Protein AF-A0A2S2BX66-F1 (afdb_monomer)

Structure (mmCIF, N/CA/C/O backbone):
data_AF-A0A2S2BX66-F1
#
_entry.id   AF-A0A2S2BX66-F1
#
loop_
_atom_site.group_PDB
_atom_site.id
_atom_site.type_symbol
_atom_site.label_atom_id
_atom_site.label_alt_id
_atom_site.label_comp_id
_atom_site.label_asym_id
_atom_site.label_entity_id
_atom_site.label_seq_id
_atom_site.pdbx_PDB_ins_code
_atom_site.Cartn_x
_atom_site.Cartn_y
_atom_site.Cartn_z
_atom_site.occupancy
_atom_site.B_iso_or_equiv
_atom_site.auth_seq_id
_atom_site.auth_comp_id
_atom_site.auth_asym_id
_atom_site.auth_atom_id
_atom_site.pdbx_PDB_model_num
ATOM 1 N N . MET A 1 1 ? 18.251 -23.882 40.615 1.00 44.09 1 MET A N 1
ATOM 2 C CA . MET A 1 1 ? 16.976 -23.604 39.938 1.00 44.09 1 MET A CA 1
ATOM 3 C C . MET A 1 1 ? 17.245 -22.453 39.001 1.00 44.09 1 MET A C 1
ATOM 5 O O . MET A 1 1 ? 17.761 -21.443 39.462 1.00 44.09 1 MET A O 1
ATOM 9 N N . ASP A 1 2 ? 16.990 -22.722 37.725 1.00 49.34 2 ASP A N 1
ATOM 10 C CA . ASP A 1 2 ? 16.828 -21.788 36.609 1.00 49.34 2 ASP A CA 1
ATOM 11 C C . ASP A 1 2 ? 18.028 -20.934 36.198 1.00 49.34 2 ASP A C 1
ATOM 13 O O . ASP A 1 2 ? 18.082 -19.717 36.342 1.00 49.34 2 ASP A O 1
ATOM 17 N N . ASP A 1 3 ? 18.961 -21.662 35.595 1.00 50.00 3 ASP A N 1
ATOM 18 C CA . ASP A 1 3 ? 19.889 -21.221 34.563 1.00 50.00 3 ASP A CA 1
ATOM 19 C C . ASP A 1 3 ? 19.178 -21.405 33.202 1.00 50.00 3 ASP A C 1
ATOM 21 O O . ASP A 1 3 ? 19.267 -22.475 32.610 1.00 50.00 3 ASP A O 1
ATOM 25 N N . LEU A 1 4 ? 18.357 -20.431 32.783 1.00 52.25 4 LEU A N 1
ATOM 26 C CA . LEU A 1 4 ? 17.715 -20.360 31.452 1.00 52.25 4 LEU A CA 1
ATOM 27 C C . LEU A 1 4 ? 17.441 -18.894 31.054 1.00 52.25 4 LEU A C 1
ATOM 29 O O . LEU A 1 4 ? 16.331 -18.509 30.692 1.00 52.25 4 LEU A O 1
ATOM 33 N N . LEU A 1 5 ? 18.470 -18.047 31.111 1.00 53.50 5 LEU A N 1
ATOM 34 C CA . LEU A 1 5 ? 18.541 -16.862 30.249 1.00 53.50 5 LEU A CA 1
ATOM 35 C C . LEU A 1 5 ? 19.358 -17.251 29.015 1.00 53.50 5 LEU A C 1
ATOM 37 O O . LEU A 1 5 ? 20.470 -16.773 28.801 1.00 53.50 5 LEU A O 1
ATOM 41 N N . GLU A 1 6 ? 18.811 -18.187 28.234 1.00 52.22 6 GLU A N 1
ATOM 42 C CA . GLU A 1 6 ? 19.311 -18.483 26.898 1.00 52.22 6 GLU A CA 1
ATOM 43 C C . GLU A 1 6 ? 19.235 -17.202 26.075 1.00 52.22 6 GLU A C 1
ATOM 45 O O . GLU A 1 6 ? 18.169 -16.641 25.816 1.00 52.22 6 GLU A O 1
ATOM 50 N N . SER A 1 7 ? 20.423 -16.733 25.715 1.00 48.41 7 SER A N 1
ATOM 51 C CA . SER A 1 7 ? 20.674 -15.648 24.794 1.00 48.41 7 SER A CA 1
ATOM 52 C C . SER A 1 7 ? 19.774 -15.782 23.571 1.00 48.41 7 SER A C 1
ATOM 54 O O . SER A 1 7 ? 20.002 -16.630 22.703 1.00 48.41 7 SER A O 1
ATOM 56 N N . VAL A 1 8 ? 18.779 -14.907 23.468 1.00 44.38 8 VAL A N 1
ATOM 57 C CA . VAL A 1 8 ? 18.173 -14.588 22.181 1.00 44.38 8 VAL A CA 1
ATOM 58 C C . VAL A 1 8 ? 19.289 -13.916 21.395 1.00 44.38 8 VAL A C 1
ATOM 60 O O . VAL A 1 8 ? 19.591 -12.745 21.600 1.00 44.38 8 VAL A O 1
ATOM 63 N N . SER A 1 9 ? 20.007 -14.693 20.583 1.00 45.56 9 SER A N 1
ATOM 64 C CA . SER A 1 9 ? 21.000 -14.145 19.674 1.00 45.56 9 SER A CA 1
ATOM 65 C C . SER A 1 9 ? 20.255 -13.191 18.750 1.00 45.56 9 SER A C 1
ATOM 67 O O . SER A 1 9 ? 19.514 -13.628 17.863 1.00 45.56 9 SER A O 1
ATOM 69 N N . GLU A 1 10 ? 20.418 -11.897 19.004 1.00 48.06 10 GLU A N 1
ATOM 70 C CA . GLU A 1 10 ? 20.034 -10.797 18.136 1.00 48.06 10 GLU A CA 1
ATOM 71 C C . GLU A 1 10 ? 20.781 -10.990 16.815 1.00 48.06 10 GLU A C 1
ATOM 73 O O . GLU A 1 10 ? 21.872 -10.478 16.580 1.00 48.06 10 GLU A O 1
ATOM 78 N N . SER A 1 11 ? 20.221 -11.829 15.945 1.00 50.41 11 SER A N 1
ATOM 79 C CA . SER A 1 11 ? 20.561 -11.826 14.535 1.00 50.41 11 SER A CA 1
ATOM 80 C C . SER A 1 11 ? 20.098 -10.469 14.042 1.00 50.41 11 SER A C 1
ATOM 82 O O . SER A 1 11 ? 18.922 -10.279 13.729 1.00 50.41 11 SER A O 1
ATOM 84 N N . THR A 1 12 ? 21.007 -9.500 14.060 1.00 50.69 12 THR A N 1
ATOM 85 C CA . THR A 1 12 ? 20.784 -8.185 13.487 1.00 50.69 12 THR A CA 1
ATOM 86 C C . THR A 1 12 ? 20.638 -8.390 11.985 1.00 50.69 12 THR A C 1
ATOM 88 O O . THR A 1 12 ? 21.612 -8.423 11.233 1.00 50.69 12 THR A O 1
ATOM 91 N N . ARG A 1 13 ? 19.408 -8.680 11.552 1.00 56.38 13 ARG A N 1
ATOM 92 C CA . ARG A 1 13 ? 19.076 -8.925 10.154 1.00 56.38 13 ARG A CA 1
ATOM 93 C C . ARG A 1 13 ? 19.248 -7.608 9.421 1.00 56.38 13 ARG A C 1
ATOM 95 O O . ARG A 1 13 ? 18.379 -6.746 9.456 1.00 56.38 13 ARG A O 1
ATOM 102 N N . VAL A 1 14 ? 20.400 -7.464 8.784 1.00 58.91 14 VAL A N 1
ATOM 103 C CA . VAL A 1 14 ? 20.672 -6.379 7.852 1.00 58.91 14 VAL A CA 1
ATOM 104 C C . VAL A 1 14 ? 19.609 -6.428 6.756 1.00 58.91 14 VAL A C 1
ATOM 106 O O . VAL A 1 14 ? 19.425 -7.463 6.115 1.00 58.91 14 VAL A O 1
ATOM 109 N N . CYS A 1 15 ? 18.890 -5.324 6.560 1.00 52.72 15 CYS A N 1
ATOM 110 C CA . CYS A 1 15 ? 17.902 -5.211 5.497 1.00 52.72 15 CYS A CA 1
ATOM 111 C C . CYS A 1 15 ? 18.610 -5.394 4.139 1.00 52.72 15 CYS A C 1
ATOM 113 O O . CYS A 1 15 ? 19.519 -4.617 3.836 1.00 52.72 15 CYS A O 1
ATOM 115 N N . PRO A 1 16 ? 18.225 -6.379 3.307 1.00 57.09 16 PRO A N 1
ATOM 116 C CA . PRO A 1 16 ? 18.887 -6.631 2.025 1.00 57.09 16 PRO A CA 1
ATOM 117 C C . PRO A 1 16 ? 18.712 -5.474 1.029 1.00 57.09 16 PRO A C 1
ATOM 119 O O . PRO A 1 16 ? 19.490 -5.358 0.087 1.00 57.09 16 PRO A O 1
ATOM 122 N N . ASP A 1 17 ? 17.734 -4.595 1.266 1.00 56.19 17 ASP A N 1
ATOM 123 C CA . ASP A 1 17 ? 17.411 -3.478 0.379 1.00 56.19 17 ASP A CA 1
ATOM 124 C C . ASP A 1 17 ? 18.199 -2.198 0.696 1.00 56.19 17 ASP A C 1
ATOM 126 O O . ASP A 1 17 ? 18.424 -1.376 -0.193 1.00 56.19 17 ASP A O 1
ATOM 130 N N . CYS A 1 18 ? 18.613 -1.992 1.953 1.00 59.44 18 CYS A N 1
ATOM 131 C CA . CYS A 1 18 ? 19.305 -0.763 2.371 1.00 59.44 18 CYS A CA 1
ATOM 132 C C . CYS A 1 18 ? 20.576 -0.978 3.206 1.00 59.44 18 CYS A C 1
ATOM 134 O O . CYS A 1 18 ? 21.260 -0.007 3.530 1.00 59.44 18 CYS A O 1
ATOM 136 N N . GLY A 1 19 ? 20.917 -2.222 3.546 1.00 58.66 19 GLY A N 1
ATOM 137 C CA . GLY A 1 19 ? 22.148 -2.560 4.262 1.00 58.66 19 GLY A CA 1
ATOM 138 C C . GLY A 1 19 ? 22.180 -2.114 5.727 1.00 58.66 19 GLY A C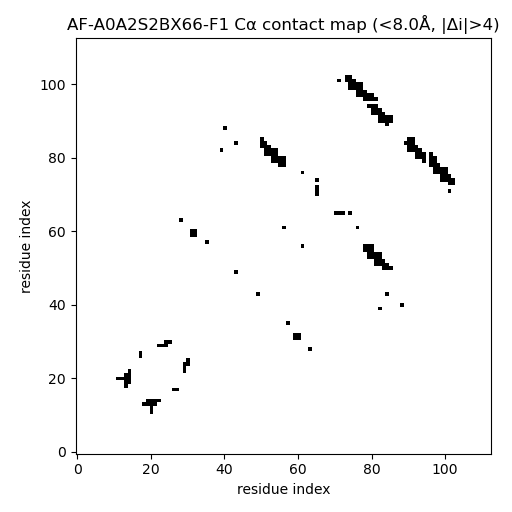 1
ATOM 139 O O . GLY A 1 19 ? 23.237 -2.183 6.349 1.00 58.66 19 GLY A O 1
ATOM 140 N N . GLN A 1 20 ? 21.055 -1.657 6.284 1.00 59.91 20 GLN A N 1
ATOM 141 C CA . GLN A 1 20 ? 20.967 -1.179 7.665 1.00 59.91 20 GLN A CA 1
ATOM 142 C C . GLN A 1 20 ? 20.391 -2.246 8.598 1.00 59.91 20 GLN A C 1
ATOM 144 O O . GLN A 1 20 ? 19.543 -3.049 8.208 1.00 59.91 20 GLN A O 1
ATOM 149 N N . THR A 1 21 ? 20.874 -2.242 9.837 1.00 52.09 21 THR A N 1
ATOM 150 C CA . THR A 1 21 ? 20.498 -3.157 10.926 1.00 52.09 21 THR A CA 1
ATOM 151 C C . THR A 1 21 ? 19.129 -2.857 11.531 1.00 52.09 21 THR A C 1
ATOM 153 O O . THR A 1 21 ? 18.495 -3.742 12.095 1.00 52.09 21 THR A O 1
ATOM 156 N N . GLU A 1 22 ? 18.658 -1.624 11.364 1.00 56.06 22 GLU A N 1
ATOM 157 C CA . GLU A 1 22 ? 17.316 -1.170 11.710 1.00 56.06 22 GLU A CA 1
ATOM 158 C C . GLU A 1 22 ? 16.738 -0.435 10.497 1.00 56.06 22 GLU A C 1
ATOM 160 O O . GLU A 1 22 ? 17.475 0.212 9.744 1.00 56.06 22 GLU A O 1
ATOM 165 N N . HIS A 1 23 ? 15.419 -0.513 10.287 1.00 53.22 23 HIS A N 1
ATOM 166 C CA . HIS A 1 23 ? 14.746 0.337 9.305 1.00 53.22 23 HIS A CA 1
ATOM 167 C C . HIS A 1 23 ? 14.786 1.778 9.820 1.00 53.22 23 HIS A C 1
ATOM 169 O O . HIS A 1 23 ? 13.820 2.256 10.409 1.00 53.22 23 HIS A O 1
ATOM 175 N N . ALA A 1 24 ? 15.912 2.462 9.606 1.00 54.31 24 ALA A N 1
ATOM 176 C CA . ALA A 1 24 ? 16.046 3.877 9.898 1.00 54.31 24 ALA A CA 1
ATOM 177 C C . ALA A 1 24 ? 14.868 4.632 9.269 1.00 54.31 24 ALA A C 1
ATOM 179 O O . ALA A 1 24 ? 14.387 4.268 8.191 1.00 54.31 24 ALA A O 1
ATOM 180 N N . ASP A 1 25 ? 14.425 5.714 9.904 1.00 58.00 25 ASP A N 1
ATOM 181 C CA . ASP A 1 25 ? 13.349 6.576 9.395 1.00 58.00 25 ASP A CA 1
ATOM 182 C C . ASP A 1 25 ? 13.604 7.100 7.970 1.00 58.00 25 ASP A C 1
ATOM 184 O O . ASP A 1 25 ? 12.684 7.544 7.286 1.00 58.00 25 ASP A O 1
ATOM 188 N N . THR A 1 26 ? 14.855 7.016 7.519 1.00 59.03 26 THR A N 1
ATOM 189 C CA . THR A 1 26 ? 15.356 7.381 6.195 1.00 59.03 26 THR A CA 1
ATOM 190 C C . THR A 1 26 ? 15.377 6.226 5.188 1.00 59.03 26 THR A C 1
ATOM 192 O O . THR A 1 26 ? 15.722 6.453 4.028 1.00 59.03 26 THR A O 1
ATOM 195 N N . CYS A 1 27 ? 15.020 4.998 5.583 1.00 63.97 27 CYS A N 1
ATOM 196 C CA . CYS A 1 27 ? 14.971 3.844 4.688 1.00 63.97 27 CYS A CA 1
ATOM 197 C C . CYS A 1 27 ? 14.030 4.157 3.513 1.00 63.97 27 CYS A C 1
ATOM 199 O O . CYS A 1 27 ? 12.865 4.482 3.757 1.00 63.97 27 CYS A O 1
ATOM 201 N N . PRO A 1 28 ? 14.481 4.040 2.248 1.00 63.31 28 PRO A N 1
ATOM 202 C CA . PRO A 1 28 ? 13.667 4.401 1.089 1.00 63.31 28 PRO A CA 1
ATOM 203 C C . PRO A 1 28 ? 12.310 3.694 1.058 1.00 63.31 28 PRO A C 1
ATOM 205 O O . PRO A 1 28 ? 11.319 4.300 0.663 1.00 63.31 28 PRO A O 1
ATOM 208 N N . ILE A 1 29 ? 12.248 2.448 1.541 1.00 65.69 29 ILE A N 1
ATOM 209 C CA . ILE A 1 29 ? 11.006 1.675 1.670 1.00 65.69 29 ILE A CA 1
ATOM 210 C C . ILE A 1 29 ? 10.092 2.298 2.733 1.00 65.69 29 ILE A C 1
ATOM 212 O O . ILE A 1 29 ? 8.927 2.582 2.464 1.00 65.69 29 ILE A O 1
ATOM 216 N N . THR A 1 30 ? 10.619 2.568 3.929 1.00 66.50 30 THR A N 1
ATOM 217 C CA . THR A 1 30 ? 9.860 3.188 5.025 1.00 66.50 30 THR A CA 1
ATOM 218 C C . THR A 1 30 ? 9.352 4.579 4.639 1.00 66.50 30 THR A C 1
ATOM 220 O O . THR A 1 30 ? 8.183 4.896 4.854 1.00 66.50 30 THR A O 1
ATOM 223 N N . VAL A 1 31 ? 10.201 5.402 4.020 1.00 68.69 31 VAL A N 1
ATOM 224 C CA . VAL A 1 31 ? 9.842 6.738 3.521 1.00 68.69 31 VAL A CA 1
ATOM 225 C C . VAL A 1 31 ? 8.778 6.643 2.430 1.00 68.69 31 VAL A C 1
ATOM 227 O O . VAL A 1 31 ? 7.828 7.430 2.419 1.00 68.69 31 VAL A O 1
ATOM 230 N N . ALA A 1 32 ? 8.901 5.666 1.528 1.00 68.00 32 ALA A N 1
ATOM 231 C CA . ALA A 1 32 ? 7.932 5.455 0.466 1.00 68.00 32 ALA A CA 1
ATOM 232 C C . ALA A 1 32 ? 6.542 5.108 1.018 1.00 68.00 32 ALA A C 1
ATOM 234 O O . ALA A 1 32 ? 5.558 5.687 0.559 1.00 68.00 32 ALA A O 1
ATOM 235 N N . LEU A 1 33 ? 6.478 4.241 2.034 1.00 76.00 33 LE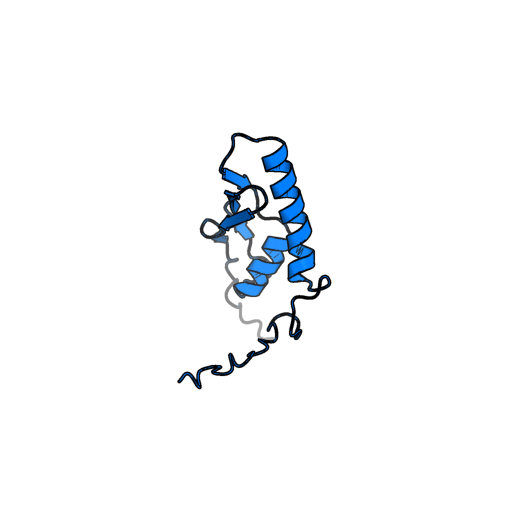U A N 1
ATOM 236 C CA . LEU A 1 33 ? 5.235 3.708 2.601 1.00 76.00 33 LEU A CA 1
ATOM 237 C C . LEU A 1 33 ? 4.601 4.578 3.700 1.00 76.00 33 LEU A C 1
ATOM 239 O O . LEU A 1 33 ? 3.435 4.361 4.044 1.00 76.00 33 LEU A O 1
ATOM 243 N N . ARG A 1 34 ? 5.313 5.574 4.252 1.00 83.25 34 ARG A N 1
ATOM 244 C CA . ARG A 1 34 ? 4.727 6.526 5.220 1.00 83.25 34 ARG A CA 1
ATOM 245 C C . ARG A 1 34 ? 3.571 7.312 4.619 1.00 83.25 34 ARG A C 1
ATOM 247 O O . ARG A 1 34 ? 2.512 7.365 5.230 1.00 83.25 34 ARG A O 1
ATOM 254 N N . GLY A 1 35 ? 3.755 7.839 3.407 1.00 85.00 35 GLY A N 1
ATOM 255 C CA . GLY A 1 35 ? 2.716 8.612 2.721 1.00 85.00 35 GLY A CA 1
ATOM 256 C C . GLY A 1 35 ? 1.424 7.814 2.536 1.00 85.00 35 GLY A C 1
ATOM 257 O O . GLY A 1 35 ? 0.348 8.310 2.851 1.00 85.00 35 GLY A O 1
ATOM 258 N N . GLU A 1 36 ? 1.540 6.547 2.133 1.00 90.00 36 GLU A N 1
ATOM 259 C CA . GLU A 1 36 ? 0.377 5.663 1.992 1.00 90.00 36 GLU A CA 1
ATOM 260 C C . GLU A 1 36 ? -0.258 5.336 3.344 1.00 90.00 36 GLU A C 1
ATOM 262 O O . GLU A 1 36 ? -1.473 5.286 3.471 1.00 90.00 36 GLU A O 1
ATOM 267 N N . SER A 1 37 ? 0.548 5.169 4.393 1.00 90.00 37 SER A N 1
ATOM 268 C CA . SER A 1 37 ? 0.045 4.940 5.756 1.00 90.00 37 SER A CA 1
ATOM 269 C C . SER A 1 37 ? -0.732 6.127 6.307 1.00 90.00 37 SER A C 1
ATOM 271 O O . SER A 1 37 ? -1.768 5.931 6.943 1.00 90.00 37 SER A O 1
ATOM 273 N N . ASP A 1 38 ? -0.271 7.342 6.029 1.00 92.12 38 ASP A N 1
ATOM 274 C CA . ASP A 1 38 ? -0.967 8.563 6.414 1.00 92.12 38 ASP A CA 1
ATOM 275 C C . ASP A 1 38 ? -2.266 8.748 5.616 1.00 92.12 38 ASP A C 1
ATOM 277 O O . ASP A 1 38 ? -3.288 9.112 6.201 1.00 92.12 38 ASP A O 1
ATOM 281 N N . ALA A 1 39 ? -2.256 8.446 4.314 1.00 92.94 39 ALA A N 1
ATOM 282 C CA . ALA A 1 39 ? -3.450 8.486 3.470 1.00 92.94 39 ALA A CA 1
ATOM 283 C C . ALA A 1 39 ? -4.496 7.450 3.910 1.00 92.94 39 ALA A C 1
ATOM 285 O O . ALA A 1 39 ? -5.674 7.780 4.055 1.00 92.94 39 ALA A O 1
ATOM 286 N N . ASP A 1 40 ? -4.062 6.221 4.200 1.00 95.12 40 ASP A N 1
ATOM 287 C CA . ASP A 1 40 ? -4.942 5.162 4.687 1.00 95.12 40 ASP A CA 1
ATOM 288 C C . ASP A 1 40 ? -5.533 5.524 6.061 1.00 95.12 40 ASP A C 1
ATOM 290 O O . ASP A 1 40 ? -6.720 5.310 6.316 1.00 95.12 40 ASP A O 1
ATOM 294 N N . ARG A 1 41 ? -4.731 6.134 6.948 1.00 94.75 41 ARG A N 1
ATOM 295 C CA . ARG A 1 41 ? -5.220 6.668 8.227 1.00 94.75 41 ARG A CA 1
ATOM 296 C C . ARG A 1 41 ? -6.300 7.722 8.012 1.00 94.75 41 ARG A C 1
ATOM 298 O O . ARG A 1 41 ? -7.378 7.580 8.585 1.00 94.75 41 ARG A O 1
ATOM 305 N N . ALA A 1 42 ? -6.021 8.728 7.188 1.00 96.06 42 ALA A N 1
ATOM 306 C CA . ALA A 1 42 ? -6.956 9.814 6.916 1.00 96.06 42 ALA A CA 1
ATOM 307 C C . ALA A 1 42 ? -8.269 9.296 6.309 1.00 96.06 42 ALA A C 1
ATOM 309 O O . ALA A 1 42 ? -9.342 9.819 6.609 1.00 96.06 42 ALA A O 1
ATOM 310 N N . TRP A 1 43 ? -8.220 8.247 5.484 1.00 97.31 43 TRP A N 1
ATOM 311 C CA . TRP A 1 43 ? -9.430 7.637 4.943 1.00 97.31 43 TRP A CA 1
ATOM 312 C C . TRP A 1 43 ? -10.304 7.035 6.051 1.00 97.31 43 TRP A C 1
ATOM 314 O O . TRP A 1 43 ? -11.479 7.386 6.137 1.00 97.31 43 TRP A O 1
ATOM 324 N N . PHE A 1 44 ? -9.746 6.208 6.942 1.00 96.88 44 PHE A N 1
ATOM 325 C CA . PHE A 1 44 ? -10.511 5.601 8.044 1.00 96.88 44 PHE A CA 1
ATOM 326 C C . PHE A 1 44 ? -11.001 6.622 9.080 1.00 96.88 44 PHE A C 1
ATOM 328 O O . PHE A 1 44 ? -12.094 6.466 9.617 1.00 96.88 44 PHE A O 1
ATOM 335 N N . GLU A 1 45 ? -10.250 7.698 9.331 1.00 95.88 45 GLU A N 1
ATOM 336 C CA . GLU A 1 45 ? -10.704 8.805 10.191 1.00 95.88 45 GLU A CA 1
ATOM 337 C C . GLU A 1 45 ? -11.967 9.484 9.637 1.00 95.88 45 GLU A C 1
ATOM 339 O O . GLU A 1 45 ? -12.854 9.864 10.399 1.00 95.88 45 GLU A O 1
ATOM 344 N N . ASN A 1 46 ? -12.086 9.568 8.309 1.00 97.62 46 ASN A N 1
ATOM 345 C CA . ASN A 1 46 ? -13.276 10.088 7.632 1.00 97.62 46 ASN A CA 1
ATOM 346 C C . ASN A 1 46 ? -14.388 9.035 7.445 1.00 97.62 46 ASN A C 1
ATOM 348 O O . ASN A 1 46 ? -15.510 9.391 7.088 1.00 97.62 46 ASN A O 1
ATOM 352 N N . HIS A 1 47 ? -14.101 7.754 7.697 1.00 97.12 47 HIS A N 1
ATOM 353 C CA . HIS A 1 47 ? -15.030 6.631 7.536 1.00 97.12 47 HIS A CA 1
ATOM 354 C C . HIS A 1 47 ? -15.003 5.719 8.775 1.00 97.12 47 HIS A C 1
ATOM 356 O O . HIS A 1 47 ? -14.635 4.549 8.675 1.00 97.12 47 HIS A O 1
ATOM 362 N N . PRO A 1 48 ? -15.427 6.210 9.954 1.00 95.62 48 PRO A N 1
ATOM 363 C CA . PRO A 1 48 ? -15.208 5.524 11.233 1.00 95.62 48 PRO A CA 1
ATOM 364 C C . PRO A 1 48 ? -15.936 4.178 11.373 1.00 95.62 48 PRO A C 1
ATOM 366 O O . PRO A 1 48 ? -15.617 3.396 12.262 1.00 95.62 48 PRO A O 1
ATOM 369 N N . MET A 1 49 ? -16.926 3.913 10.517 1.00 96.62 49 MET A N 1
ATOM 370 C CA . MET A 1 49 ? -17.679 2.654 10.491 1.00 96.62 49 MET A CA 1
ATOM 371 C C . MET A 1 49 ? -17.127 1.640 9.482 1.00 96.62 49 MET A C 1
ATOM 373 O O . MET A 1 49 ? -17.599 0.506 9.444 1.00 96.62 49 MET A O 1
ATOM 377 N N . ALA A 1 50 ? -16.185 2.040 8.627 1.00 97.00 50 ALA A N 1
ATOM 378 C CA . ALA A 1 50 ? -15.613 1.153 7.630 1.00 97.00 50 ALA A CA 1
ATOM 379 C C . ALA A 1 50 ? -14.516 0.288 8.256 1.00 97.00 50 ALA A C 1
ATOM 381 O O . ALA A 1 50 ? -13.647 0.780 8.969 1.00 97.00 50 ALA A O 1
ATOM 382 N N . THR A 1 51 ? -14.533 -1.004 7.946 1.00 97.38 51 THR A N 1
ATOM 383 C CA . THR A 1 51 ? -13.491 -1.957 8.356 1.00 97.38 51 THR A CA 1
ATOM 384 C C . THR A 1 51 ? -12.497 -2.240 7.235 1.00 97.38 51 THR A C 1
ATOM 386 O O . THR A 1 51 ? -11.401 -2.737 7.480 1.00 97.38 51 THR A O 1
ATOM 389 N N . GLU A 1 52 ? -12.862 -1.913 5.998 1.00 98.12 52 GLU A N 1
ATOM 390 C CA . GLU A 1 52 ? -12.052 -2.155 4.814 1.00 98.12 52 GLU A CA 1
ATOM 391 C C . GLU A 1 52 ? -12.368 -1.170 3.688 1.00 98.12 52 GLU A C 1
ATOM 393 O O . GLU A 1 52 ? -13.461 -0.602 3.626 1.00 98.12 52 GLU A O 1
ATOM 398 N N . TYR A 1 53 ? -11.413 -0.999 2.775 1.00 98.00 53 TYR A N 1
ATOM 399 C CA . TYR A 1 53 ? -11.636 -0.373 1.475 1.00 98.00 53 TYR A CA 1
ATOM 400 C C . TYR A 1 53 ? -10.601 -0.839 0.447 1.00 98.00 53 TYR A C 1
ATOM 402 O O . TYR A 1 53 ? -9.625 -1.522 0.763 1.00 98.00 53 TYR A O 1
ATOM 410 N N . PHE A 1 54 ? -10.828 -0.451 -0.806 1.00 97.56 54 PHE A N 1
ATOM 411 C CA . PHE A 1 54 ? -9.949 -0.757 -1.926 1.00 97.56 54 PHE A CA 1
ATOM 412 C C . PHE A 1 54 ? -9.450 0.536 -2.556 1.00 97.56 54 PHE A C 1
ATOM 414 O O . PHE A 1 54 ? -10.253 1.425 -2.849 1.00 97.56 54 PHE A O 1
ATOM 421 N N . ARG A 1 55 ? -8.148 0.618 -2.828 1.00 96.06 55 ARG A N 1
ATOM 422 C CA . ARG A 1 55 ? -7.549 1.746 -3.552 1.00 96.06 55 ARG A CA 1
ATOM 423 C C . ARG A 1 55 ? -6.625 1.293 -4.666 1.00 96.06 55 ARG A C 1
ATOM 425 O O . ARG A 1 55 ? -6.221 0.134 -4.733 1.00 96.06 55 ARG A O 1
ATOM 432 N N . GLU A 1 56 ? -6.310 2.223 -5.553 1.00 94.94 56 GLU A N 1
ATOM 433 C CA . GLU A 1 56 ? -5.274 2.010 -6.553 1.00 94.94 56 GLU A CA 1
ATOM 434 C C . GLU A 1 56 ? -3.902 1.875 -5.885 1.00 94.94 56 GLU A C 1
ATOM 436 O O . GLU A 1 56 ? -3.671 2.346 -4.763 1.00 94.94 56 GLU A O 1
ATOM 441 N N . LEU A 1 57 ? -3.011 1.179 -6.585 1.00 93.12 57 LEU A N 1
ATOM 442 C CA . LEU A 1 57 ? -1.613 1.073 -6.210 1.00 93.12 57 LEU A CA 1
ATOM 443 C C . LEU A 1 57 ? -0.963 2.446 -6.380 1.00 93.12 57 LEU A C 1
ATOM 445 O O . LEU A 1 57 ? -1.131 3.081 -7.422 1.00 93.12 57 LEU A O 1
ATOM 449 N N . SER A 1 58 ? -0.228 2.919 -5.378 1.00 92.06 58 SER A N 1
ATOM 450 C CA . SER A 1 58 ? 0.485 4.183 -5.541 1.00 92.06 58 SER A CA 1
ATOM 451 C C . SER A 1 58 ? 1.718 4.000 -6.424 1.00 92.06 58 SER A C 1
ATOM 453 O O . SER A 1 58 ? 2.297 2.915 -6.480 1.00 92.06 58 SER A O 1
ATOM 455 N N . SER A 1 59 ? 2.196 5.066 -7.073 1.00 89.62 59 SER A N 1
ATOM 456 C CA . SER A 1 59 ? 3.401 4.988 -7.920 1.00 89.62 59 SER A CA 1
ATOM 457 C C . SER A 1 59 ? 4.640 4.502 -7.155 1.00 89.62 59 SER A C 1
ATOM 459 O O . SER A 1 59 ? 5.563 3.937 -7.740 1.00 89.62 59 SER A O 1
ATOM 461 N N . ARG A 1 60 ? 4.681 4.718 -5.833 1.00 87.69 60 ARG A N 1
ATOM 462 C CA . ARG A 1 60 ? 5.772 4.243 -4.973 1.00 87.69 60 ARG A CA 1
ATOM 463 C C . ARG A 1 60 ? 5.646 2.755 -4.676 1.00 87.69 60 ARG A C 1
ATOM 465 O O . ARG A 1 60 ? 6.645 2.043 -4.748 1.00 87.69 60 ARG A O 1
ATOM 472 N N . GLU A 1 61 ? 4.441 2.287 -4.365 1.00 90.12 61 GLU A N 1
ATOM 473 C CA . GLU A 1 61 ? 4.171 0.859 -4.177 1.00 90.12 61 GLU A CA 1
ATOM 474 C C . GLU A 1 61 ? 4.388 0.081 -5.478 1.00 90.12 61 GLU A C 1
ATOM 476 O O . GLU A 1 61 ? 4.989 -0.988 -5.446 1.00 90.12 61 GLU A O 1
ATOM 481 N N . GLU A 1 62 ? 3.995 0.643 -6.624 1.00 91.25 62 GLU A N 1
ATOM 482 C CA . GLU A 1 62 ? 4.294 0.091 -7.947 1.00 91.25 62 GLU A CA 1
ATOM 483 C C . GLU A 1 62 ? 5.799 -0.076 -8.150 1.00 91.25 62 GLU A C 1
ATOM 485 O O . GLU A 1 62 ? 6.259 -1.164 -8.494 1.00 91.25 62 GLU A O 1
ATOM 490 N N . TYR A 1 63 ? 6.579 0.981 -7.904 1.00 88.19 63 TYR A N 1
ATOM 491 C CA . TYR A 1 63 ? 8.032 0.923 -8.035 1.00 88.19 63 TYR A CA 1
ATOM 492 C C . TYR A 1 63 ? 8.645 -0.177 -7.154 1.00 88.19 63 TYR A C 1
ATOM 494 O O . TYR A 1 63 ? 9.502 -0.930 -7.622 1.00 88.19 63 TYR A O 1
ATOM 502 N N . LEU A 1 64 ? 8.200 -0.284 -5.898 1.00 87.06 64 LEU A N 1
ATOM 503 C CA . LEU A 1 64 ? 8.689 -1.287 -4.952 1.00 87.06 64 LEU A CA 1
ATOM 504 C C . LEU A 1 64 ? 8.298 -2.707 -5.363 1.00 87.06 64 LEU A C 1
ATOM 506 O O . LEU A 1 64 ? 9.164 -3.576 -5.409 1.00 87.06 64 LEU A O 1
ATOM 510 N N . LEU A 1 65 ? 7.029 -2.947 -5.701 1.00 88.94 65 LEU A N 1
ATOM 511 C CA . LEU A 1 65 ? 6.564 -4.267 -6.125 1.00 88.94 65 LEU A CA 1
ATOM 512 C C . LEU A 1 65 ? 7.237 -4.705 -7.426 1.00 88.94 65 LEU A C 1
ATOM 514 O O . LEU A 1 65 ? 7.640 -5.858 -7.532 1.00 88.94 65 LEU A O 1
ATOM 518 N N . ARG A 1 66 ? 7.441 -3.791 -8.383 1.00 90.44 66 ARG A N 1
ATOM 519 C CA . ARG A 1 66 ? 8.177 -4.085 -9.620 1.00 90.44 66 ARG A CA 1
ATOM 520 C C . ARG A 1 66 ? 9.607 -4.543 -9.332 1.00 90.44 66 ARG A C 1
ATOM 522 O O . ARG A 1 66 ? 10.062 -5.512 -9.927 1.00 90.44 66 ARG A O 1
ATOM 529 N N . ARG A 1 67 ? 10.304 -3.877 -8.402 1.00 88.31 67 ARG A N 1
ATOM 530 C CA . ARG A 1 67 ? 11.655 -4.270 -7.962 1.00 88.31 67 ARG A CA 1
ATOM 531 C C . ARG A 1 67 ? 11.659 -5.611 -7.230 1.00 88.31 67 ARG A C 1
ATOM 533 O O . ARG A 1 67 ? 12.521 -6.434 -7.505 1.00 88.31 67 ARG A O 1
ATOM 540 N N . LEU A 1 68 ? 10.707 -5.821 -6.323 1.00 86.25 68 LEU A N 1
ATOM 541 C CA . LEU A 1 68 ? 10.617 -7.030 -5.504 1.00 86.25 68 LEU A CA 1
ATOM 542 C C . LEU A 1 68 ? 10.300 -8.278 -6.338 1.00 86.25 68 LEU A C 1
ATOM 544 O O . LEU A 1 68 ? 10.777 -9.365 -6.027 1.00 86.25 68 LEU A O 1
ATOM 548 N N . LEU A 1 69 ? 9.489 -8.117 -7.383 1.00 89.31 69 LEU A N 1
ATOM 549 C CA . LEU A 1 69 ? 9.045 -9.196 -8.265 1.00 89.31 69 LEU A CA 1
ATOM 550 C C . LEU A 1 69 ? 9.930 -9.366 -9.514 1.00 89.31 69 LEU A C 1
ATOM 552 O O . LEU A 1 69 ? 9.578 -10.161 -10.380 1.00 89.31 69 LEU A O 1
ATOM 556 N N . ASP A 1 70 ? 11.038 -8.621 -9.617 1.00 90.62 70 ASP A N 1
ATOM 557 C CA . ASP A 1 70 ? 11.948 -8.598 -10.777 1.00 90.62 70 ASP A CA 1
ATOM 558 C C . ASP A 1 70 ? 11.219 -8.408 -12.123 1.00 90.62 70 ASP A C 1
ATOM 560 O O . ASP A 1 70 ? 11.442 -9.101 -13.116 1.00 90.62 70 ASP A O 1
ATOM 564 N N . LEU A 1 71 ? 10.273 -7.468 -12.138 1.00 90.62 71 LEU A N 1
ATOM 565 C CA . LEU A 1 71 ? 9.436 -7.186 -13.298 1.00 90.62 71 LEU A CA 1
ATOM 566 C C . LEU A 1 71 ? 10.074 -6.114 -14.200 1.00 90.62 71 LEU A C 1
ATOM 568 O O . LEU A 1 71 ? 10.716 -5.180 -13.702 1.00 90.62 71 LEU A O 1
ATOM 572 N N . PRO A 1 72 ? 9.870 -6.190 -15.529 1.00 91.94 72 PRO A N 1
ATOM 573 C CA . PRO A 1 72 ? 10.423 -5.215 -16.460 1.00 91.94 72 PRO A CA 1
ATOM 574 C C . PRO A 1 72 ? 9.819 -3.820 -16.241 1.00 91.94 72 PRO A C 1
ATOM 576 O O . PRO A 1 72 ? 8.712 -3.674 -15.723 1.00 91.94 72 PRO A O 1
ATOM 579 N N . ALA A 1 73 ? 10.559 -2.775 -16.627 1.00 88.56 73 ALA A N 1
ATOM 580 C CA . ALA A 1 73 ? 10.203 -1.376 -16.355 1.00 88.56 73 ALA A CA 1
ATOM 581 C C . ALA A 1 73 ? 8.839 -0.958 -16.934 1.00 88.56 73 ALA A C 1
ATOM 583 O O . ALA A 1 73 ? 8.170 -0.097 -16.368 1.00 88.56 73 ALA A O 1
ATOM 584 N N . ASP A 1 74 ? 8.441 -1.580 -18.037 1.00 90.62 74 ASP A N 1
ATOM 585 C CA . ASP A 1 74 ? 7.198 -1.382 -18.777 1.00 90.62 74 ASP A CA 1
ATOM 586 C C . ASP A 1 74 ? 6.092 -2.386 -18.403 1.00 90.62 74 ASP A C 1
ATOM 588 O O . ASP A 1 74 ? 5.032 -2.388 -19.029 1.00 90.62 74 ASP A O 1
ATOM 592 N N . ALA A 1 75 ? 6.292 -3.209 -17.365 1.00 92.94 75 ALA A N 1
ATOM 593 C CA . ALA A 1 75 ? 5.209 -3.990 -16.775 1.00 92.94 75 ALA A CA 1
ATOM 594 C C . ALA A 1 75 ? 4.131 -3.055 -16.212 1.00 92.94 75 ALA A C 1
ATOM 596 O O . ALA A 1 75 ? 4.426 -2.149 -15.428 1.00 92.94 75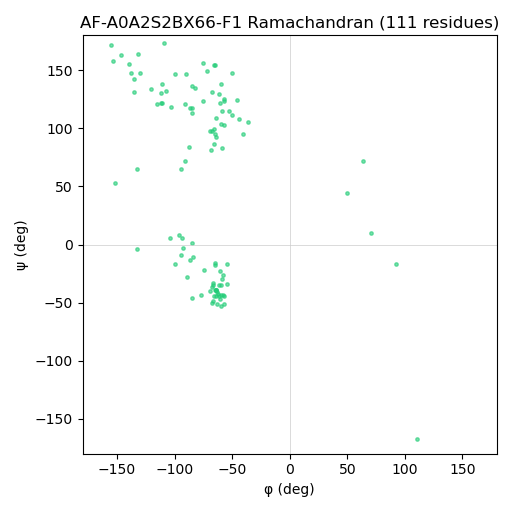 ALA A O 1
ATOM 597 N N . VAL A 1 76 ? 2.875 -3.305 -16.583 1.00 93.38 76 VAL A N 1
ATOM 598 C CA . VAL A 1 76 ? 1.736 -2.481 -16.159 1.00 93.38 76 VAL A CA 1
ATOM 599 C C . VAL A 1 76 ? 0.972 -3.207 -15.050 1.00 93.38 76 VAL A C 1
ATOM 601 O O . VAL A 1 76 ? 0.456 -4.303 -15.307 1.00 93.38 76 VAL A O 1
ATOM 604 N N . PRO A 1 77 ? 0.874 -2.640 -13.833 1.00 95.19 77 PRO A N 1
ATOM 605 C CA . PRO A 1 77 ? 0.094 -3.246 -12.764 1.00 95.19 77 PRO A CA 1
ATOM 606 C C . PRO A 1 77 ? -1.406 -3.124 -13.055 1.00 95.19 77 PRO A C 1
ATOM 608 O O . PRO A 1 77 ? -1.877 -2.148 -13.638 1.00 95.19 77 PRO A O 1
ATOM 611 N N . HIS A 1 78 ? -2.184 -4.093 -12.589 1.00 94.50 78 HIS A N 1
ATOM 612 C CA . HIS A 1 78 ? -3.639 -4.008 -12.557 1.00 94.50 78 HIS A CA 1
ATOM 613 C C . HIS A 1 78 ? -4.183 -4.607 -11.259 1.00 94.50 78 HIS A C 1
ATOM 615 O O . HIS A 1 78 ? -3.559 -5.472 -10.650 1.00 94.50 78 HIS A O 1
ATOM 621 N N . GLY A 1 79 ? -5.376 -4.177 -10.849 1.00 94.81 79 GLY A N 1
ATOM 622 C CA . GLY A 1 79 ? -5.990 -4.586 -9.585 1.00 94.81 79 GLY A CA 1
ATOM 623 C C . GLY A 1 79 ? -6.038 -3.446 -8.573 1.00 94.81 79 GLY A C 1
ATOM 624 O O . GLY A 1 79 ? -5.863 -2.279 -8.924 1.00 94.81 79 GLY A O 1
ATOM 625 N N . ARG A 1 80 ? -6.341 -3.779 -7.317 1.00 96.31 80 ARG A N 1
ATOM 626 C CA . ARG A 1 80 ? -6.454 -2.812 -6.219 1.00 96.31 80 ARG A CA 1
ATOM 627 C C . ARG A 1 80 ? -5.804 -3.350 -4.956 1.00 96.31 80 ARG A C 1
ATOM 629 O O . ARG A 1 80 ? -5.844 -4.552 -4.705 1.00 96.31 80 ARG A O 1
ATOM 636 N N . VAL A 1 81 ? -5.248 -2.442 -4.163 1.00 96.44 81 VAL A N 1
ATOM 637 C CA . VAL A 1 81 ? -4.783 -2.722 -2.805 1.00 96.44 81 VAL A CA 1
ATOM 638 C C . VAL A 1 81 ? -6.012 -2.815 -1.913 1.00 96.44 81 VAL A C 1
ATOM 640 O O . VAL A 1 81 ? -6.808 -1.874 -1.858 1.00 96.44 81 VAL A O 1
ATOM 643 N N . HIS A 1 82 ? -6.175 -3.944 -1.23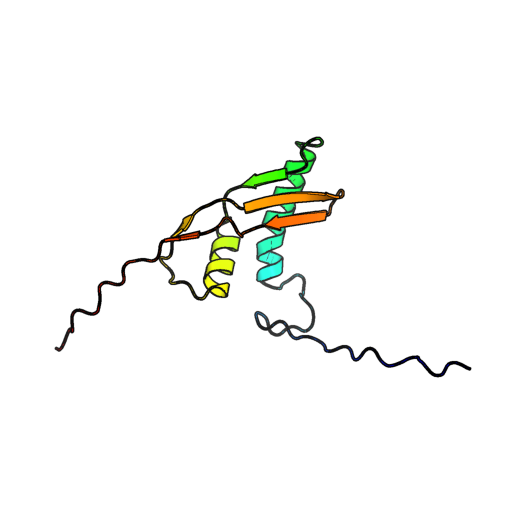0 1.00 97.75 82 HIS A N 1
ATOM 644 C CA . HIS A 1 82 ? -7.200 -4.113 -0.203 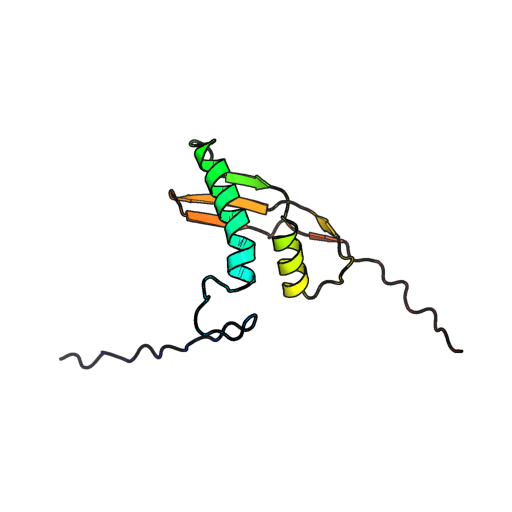1.00 97.75 82 HIS A CA 1
ATOM 645 C C . HIS A 1 82 ? -6.605 -3.711 1.140 1.00 97.75 82 HIS A C 1
ATOM 647 O O . HIS A 1 82 ? -5.588 -4.255 1.566 1.00 97.75 82 HIS A O 1
ATOM 653 N N . VAL A 1 83 ? -7.209 -2.721 1.787 1.00 97.56 83 VAL A N 1
ATOM 654 C CA . VAL A 1 83 ? -6.754 -2.213 3.079 1.00 97.56 83 VAL A CA 1
ATOM 655 C C . VAL A 1 83 ? -7.794 -2.579 4.123 1.00 97.56 83 VAL A C 1
ATOM 657 O O . VAL A 1 83 ? -8.951 -2.184 4.007 1.00 97.56 83 VAL A O 1
ATOM 660 N N . THR A 1 84 ? -7.379 -3.321 5.146 1.00 98.06 84 THR A N 1
ATOM 661 C CA . THR A 1 84 ? -8.233 -3.715 6.274 1.00 98.06 84 THR A CA 1
ATOM 662 C C . THR A 1 84 ? -7.758 -3.018 7.544 1.00 98.06 84 THR A C 1
ATOM 664 O O . THR A 1 84 ? -6.570 -3.067 7.876 1.00 98.06 84 THR A O 1
ATOM 667 N N . GLN A 1 85 ? -8.676 -2.385 8.271 1.00 96.69 85 GLN A N 1
ATOM 668 C CA . GLN A 1 85 ? -8.418 -1.892 9.618 1.00 96.69 85 GLN A CA 1
ATOM 669 C C . GLN A 1 85 ? -8.639 -3.029 10.613 1.00 96.69 85 GLN A C 1
ATOM 671 O O . GLN A 1 85 ? -9.758 -3.503 10.788 1.00 96.69 85 GLN A O 1
ATOM 676 N N . ILE A 1 86 ? -7.557 -3.461 11.259 1.00 96.12 86 ILE A N 1
ATOM 677 C CA . ILE A 1 86 ? -7.608 -4.520 12.273 1.00 96.12 86 ILE A CA 1
ATOM 678 C C . ILE A 1 86 ? -7.976 -3.908 13.623 1.00 96.12 86 ILE A C 1
ATOM 680 O O . ILE A 1 86 ? -8.867 -4.396 14.308 1.00 96.12 86 ILE A O 1
ATOM 684 N N . GLU A 1 87 ? -7.328 -2.790 13.962 1.00 92.56 87 GLU A N 1
ATOM 685 C CA . GLU A 1 87 ? -7.566 -2.001 15.173 1.00 92.56 87 GLU A CA 1
ATOM 686 C C . GLU A 1 87 ? -7.329 -0.506 14.878 1.00 92.56 87 GLU A C 1
ATOM 688 O O . GLU A 1 87 ? -6.705 -0.159 13.868 1.00 92.56 87 GLU A O 1
ATOM 693 N N . PRO A 1 88 ? -7.799 0.431 15.720 1.00 88.38 88 PRO A N 1
ATOM 694 C CA . PRO A 1 88 ? -7.441 1.844 15.601 1.00 88.38 88 PRO A CA 1
ATOM 695 C C . PRO A 1 88 ? -5.922 2.053 15.547 1.00 88.38 88 PRO A C 1
ATOM 697 O O . PRO A 1 88 ? -5.203 1.775 16.498 1.00 88.38 88 PRO A O 1
ATOM 700 N N . GLY A 1 89 ? -5.430 2.547 14.408 1.00 86.19 89 GLY A N 1
ATOM 701 C CA . GLY A 1 89 ? -3.998 2.763 14.175 1.00 86.19 89 GLY A CA 1
ATOM 702 C C . GLY A 1 89 ? -3.266 1.591 13.510 1.00 86.19 89 GLY A C 1
ATOM 703 O O . GLY A 1 89 ? -2.217 1.829 12.915 1.00 86.19 89 GLY A O 1
ATOM 704 N N . LEU A 1 90 ? -3.837 0.381 13.506 1.00 89.69 90 LEU A N 1
ATOM 705 C CA . LEU A 1 90 ? -3.248 -0.813 12.896 1.00 89.69 90 LEU A CA 1
ATOM 706 C C . LEU A 1 90 ? -4.028 -1.251 11.653 1.00 89.69 90 LEU A C 1
ATOM 708 O O . LEU A 1 90 ? -5.225 -1.543 11.699 1.00 89.69 90 LEU A O 1
ATOM 712 N N . ARG A 1 91 ? -3.325 -1.316 10.522 1.00 93.56 91 ARG A N 1
ATOM 713 C CA . ARG A 1 91 ? -3.908 -1.606 9.208 1.00 93.56 91 ARG A CA 1
ATOM 714 C C . ARG A 1 91 ? -3.047 -2.620 8.475 1.00 93.56 91 ARG A C 1
ATOM 716 O O . ARG A 1 91 ? -1.821 -2.561 8.554 1.00 93.56 91 ARG A O 1
ATOM 723 N N . ILE A 1 92 ? -3.695 -3.520 7.748 1.00 94.06 92 ILE A N 1
ATOM 724 C CA . ILE A 1 92 ? -3.039 -4.484 6.866 1.00 94.06 92 ILE A CA 1
ATOM 725 C C . ILE A 1 92 ? -3.361 -4.106 5.428 1.00 94.06 92 ILE A C 1
ATOM 727 O O . ILE A 1 92 ? -4.496 -3.748 5.111 1.00 94.06 92 ILE A O 1
ATOM 731 N N . ARG A 1 93 ? -2.348 -4.195 4.567 1.00 94.81 93 ARG A N 1
ATOM 732 C CA . ARG A 1 93 ? -2.492 -4.076 3.119 1.00 94.81 93 ARG A CA 1
ATOM 733 C C . ARG A 1 93 ? -2.305 -5.44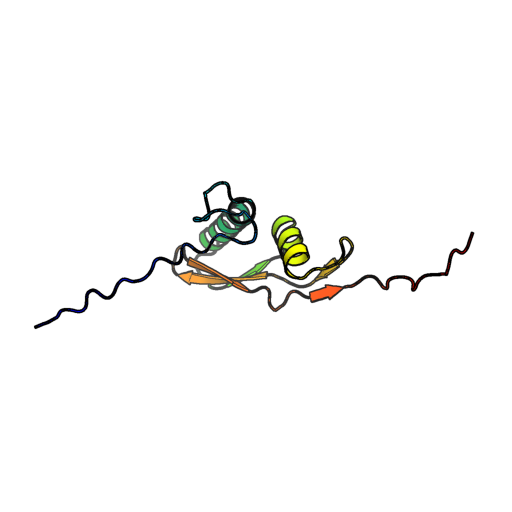3 2.500 1.00 94.81 93 ARG A C 1
ATOM 735 O O . ARG A 1 93 ? -1.341 -6.139 2.814 1.00 94.81 93 ARG A O 1
ATOM 742 N N . ASP A 1 94 ? -3.221 -5.799 1.621 1.00 94.00 94 ASP A N 1
ATOM 743 C CA . ASP A 1 94 ? -3.155 -7.007 0.825 1.00 94.00 94 ASP A CA 1
ATOM 744 C C . ASP A 1 94 ? -3.016 -6.641 -0.656 1.00 94.00 94 ASP A C 1
ATOM 746 O O . ASP A 1 94 ? -3.855 -5.947 -1.238 1.00 94.00 94 ASP A O 1
ATOM 750 N N . TRP A 1 95 ? -1.925 -7.120 -1.254 1.00 92.94 95 TRP A N 1
ATOM 751 C CA . TRP A 1 95 ? -1.588 -6.930 -2.663 1.00 92.94 95 TRP A CA 1
ATOM 752 C C . TRP A 1 95 ? -1.843 -8.185 -3.507 1.00 92.94 95 TRP A C 1
ATOM 754 O O . TRP A 1 95 ? -1.518 -8.189 -4.689 1.00 92.94 95 TRP A O 1
ATOM 764 N N . ARG A 1 96 ? -2.429 -9.259 -2.953 1.00 88.62 96 ARG A N 1
ATOM 765 C CA . ARG A 1 96 ? -2.671 -10.522 -3.686 1.00 88.62 96 ARG A CA 1
ATOM 766 C C . ARG A 1 96 ? -3.577 -10.362 -4.907 1.00 88.62 96 ARG A C 1
ATOM 768 O O . ARG A 1 96 ? -3.521 -11.183 -5.814 1.00 88.62 96 ARG A O 1
ATOM 775 N N . ALA A 1 97 ? -4.403 -9.319 -4.935 1.00 89.25 97 ALA A N 1
ATOM 776 C CA . ALA A 1 97 ? -5.251 -8.986 -6.076 1.00 89.25 97 ALA A CA 1
ATOM 777 C C . ALA A 1 97 ? -4.532 -8.150 -7.158 1.00 89.25 97 ALA A C 1
ATOM 779 O O . ALA A 1 97 ? -5.165 -7.773 -8.146 1.00 89.25 97 ALA A O 1
ATOM 780 N N . ILE A 1 98 ? -3.242 -7.835 -6.977 1.00 93.81 98 ILE A N 1
ATOM 781 C CA . ILE A 1 98 ? -2.428 -7.117 -7.959 1.00 93.81 98 ILE A CA 1
ATOM 782 C C . ILE A 1 98 ? -1.815 -8.117 -8.940 1.00 93.81 98 ILE A C 1
ATOM 784 O O . ILE A 1 98 ? -1.020 -8.976 -8.561 1.00 93.81 98 ILE A O 1
ATOM 788 N N . GLY A 1 99 ? -2.182 -7.980 -10.210 1.00 93.25 99 GLY A N 1
ATOM 789 C CA . GLY A 1 99 ? -1.555 -8.676 -11.329 1.00 93.25 99 GLY A CA 1
ATOM 790 C C . GLY A 1 99 ? -0.745 -7.721 -12.201 1.00 93.25 99 GLY A C 1
ATOM 791 O O . GLY A 1 99 ? -0.771 -6.504 -12.005 1.00 93.25 99 GLY A O 1
ATOM 792 N N . TRP A 1 100 ? -0.023 -8.281 -13.170 1.00 94.88 100 TRP A N 1
ATOM 793 C CA . TRP A 1 100 ? 0.856 -7.526 -14.060 1.00 94.88 100 TRP A CA 1
ATOM 794 C C . TRP A 1 100 ? 0.675 -7.975 -15.502 1.00 94.88 100 TRP A C 1
ATOM 796 O O . TRP A 1 100 ? 0.744 -9.166 -15.807 1.00 94.88 100 TRP A O 1
ATOM 806 N N . TYR A 1 101 ? 0.504 -7.008 -16.397 1.00 93.44 101 TYR A N 1
ATOM 807 C CA . TYR A 1 101 ? 0.649 -7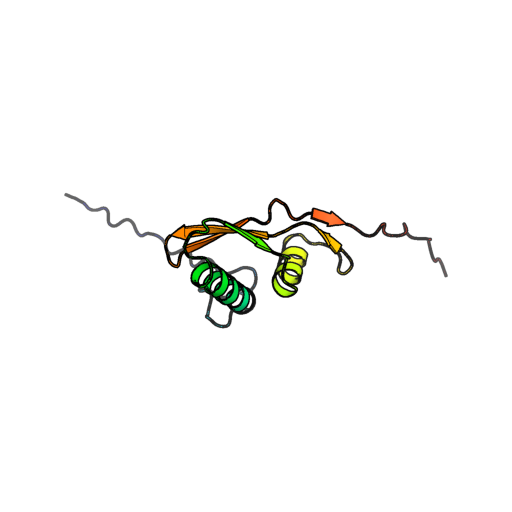.247 -17.824 1.00 93.44 101 TYR A CA 1
ATOM 808 C C . TYR A 1 101 ? 2.121 -7.126 -18.190 1.00 93.44 101 TYR A C 1
ATOM 810 O O . TYR A 1 101 ? 2.725 -6.063 -18.029 1.00 93.44 101 TYR A O 1
ATOM 818 N N . LEU A 1 102 ? 2.690 -8.228 -18.675 1.00 89.69 102 LEU A N 1
ATOM 819 C CA . LEU A 1 102 ? 4.041 -8.240 -19.209 1.00 89.69 102 LEU A CA 1
ATOM 820 C C . LEU A 1 102 ? 4.008 -7.814 -20.678 1.00 89.69 102 LEU A C 1
ATOM 822 O O . LEU A 1 102 ? 3.149 -8.292 -21.429 1.00 89.69 102 LEU A O 1
ATOM 826 N N . PRO A 1 103 ? 4.942 -6.956 -21.112 1.00 82.56 103 PRO A N 1
ATOM 827 C CA . PRO A 1 103 ? 5.112 -6.701 -22.528 1.00 82.56 103 PRO A CA 1
ATOM 828 C C . PRO A 1 103 ? 5.450 -8.021 -23.209 1.00 82.56 103 PRO A C 1
ATOM 830 O O . PRO A 1 103 ? 6.256 -8.811 -22.711 1.00 82.56 103 PRO A O 1
ATOM 833 N N . ILE A 1 104 ? 4.860 -8.255 -24.378 1.00 80.00 104 ILE A N 1
ATOM 834 C CA . ILE A 1 104 ? 5.377 -9.286 -25.268 1.00 80.00 104 ILE A CA 1
ATOM 835 C C . ILE A 1 104 ? 6.711 -8.737 -25.754 1.00 80.00 104 ILE A C 1
ATOM 837 O O . ILE A 1 104 ? 6.746 -7.900 -26.657 1.00 80.00 104 ILE A O 1
ATOM 841 N N . SER A 1 105 ? 7.804 -9.164 -25.124 1.00 68.12 105 SER A N 1
ATOM 842 C CA . SER A 1 105 ? 9.140 -8.958 -25.661 1.00 68.12 105 SER A CA 1
ATOM 843 C C . SER A 1 105 ? 9.085 -9.437 -27.103 1.00 68.12 105 SER A C 1
ATOM 845 O O . SER A 1 105 ? 8.876 -10.627 -27.341 1.00 68.12 105 SER A O 1
ATOM 847 N N . ALA A 1 106 ? 9.192 -8.523 -28.070 1.00 57.28 106 ALA A N 1
ATOM 848 C CA . ALA A 1 106 ? 9.363 -8.911 -29.457 1.00 57.28 106 ALA A CA 1
ATOM 849 C C . ALA A 1 106 ? 10.627 -9.772 -29.483 1.00 57.28 106 ALA A C 1
ATOM 851 O O . ALA A 1 106 ? 11.734 -9.263 -29.307 1.00 57.28 106 ALA A O 1
ATOM 852 N N . SER A 1 107 ? 10.441 -11.090 -29.567 1.00 55.31 107 SER A N 1
ATOM 853 C CA . SER A 1 107 ? 11.511 -12.076 -29.619 1.00 55.31 107 SER A CA 1
ATOM 854 C C . SER A 1 107 ? 12.539 -11.590 -30.623 1.00 55.31 107 SER A C 1
ATOM 856 O O . SER A 1 107 ? 12.162 -11.272 -31.753 1.00 55.31 107 SER A O 1
ATOM 858 N N . GLY A 1 108 ? 13.790 -11.479 -30.170 1.00 54.34 108 GLY A N 1
ATOM 859 C CA . GLY A 1 108 ? 14.903 -10.894 -30.900 1.00 54.34 108 GLY A CA 1
ATOM 860 C C . GLY A 1 108 ? 14.847 -11.202 -32.389 1.00 54.34 108 GLY A C 1
ATOM 861 O O . GLY A 1 108 ? 15.143 -12.312 -32.822 1.00 54.34 108 GLY A O 1
ATOM 862 N N . GLY A 1 109 ? 14.475 -10.188 -33.170 1.00 48.16 109 GLY A N 1
ATOM 863 C CA . GLY A 1 109 ? 14.892 -10.114 -34.554 1.00 48.16 109 GLY A CA 1
ATOM 864 C C . GLY A 1 109 ? 16.396 -9.925 -34.514 1.00 48.16 109 GLY A C 1
ATOM 865 O O . GLY A 1 109 ? 16.864 -8.829 -34.214 1.00 48.16 109 GLY A O 1
ATOM 866 N N . ASP A 1 110 ? 17.102 -11.027 -34.720 1.00 54.62 110 ASP A N 1
ATOM 867 C CA . ASP A 1 110 ? 18.536 -11.141 -34.922 1.00 54.62 110 ASP A CA 1
ATOM 868 C C . ASP A 1 110 ? 19.022 -9.996 -35.828 1.00 54.62 110 ASP A C 1
ATOM 870 O O . ASP A 1 110 ? 18.886 -10.029 -37.051 1.00 54.62 110 AS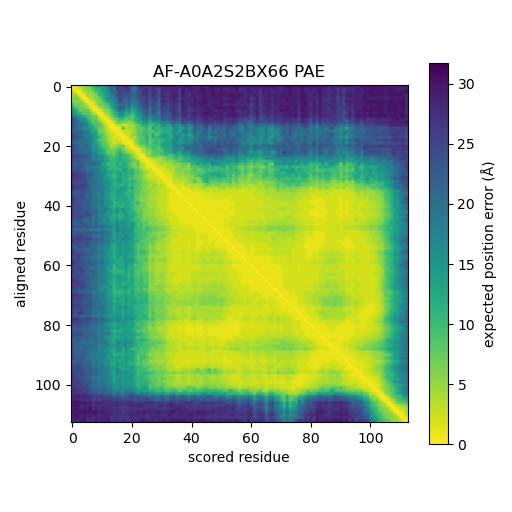P A O 1
ATOM 874 N N . ARG A 1 111 ? 19.505 -8.907 -35.221 1.00 55.59 111 ARG A N 1
ATOM 875 C CA . ARG A 1 111 ? 20.187 -7.831 -35.941 1.00 55.59 111 ARG A CA 1
ATOM 876 C C 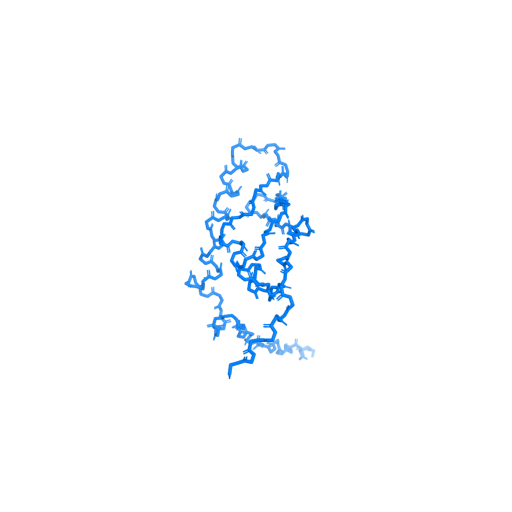. ARG A 1 111 ? 21.665 -8.167 -35.943 1.00 55.59 111 ARG A C 1
ATOM 878 O O . ARG A 1 111 ? 22.458 -7.539 -35.250 1.00 55.59 111 ARG A O 1
ATOM 885 N N . SER A 1 112 ? 21.996 -9.182 -36.732 1.00 54.88 112 SER A N 1
ATOM 886 C CA . SER A 1 112 ? 23.335 -9.317 -37.285 1.00 54.88 112 SER A CA 1
ATOM 887 C C . SER A 1 112 ? 23.569 -8.121 -38.216 1.00 54.88 112 SER A C 1
ATOM 889 O O . SER A 1 112 ? 22.933 -8.018 -39.266 1.00 54.88 112 SER A O 1
ATOM 891 N N . CYS A 1 113 ? 24.432 -7.202 -37.788 1.00 52.03 113 CYS A N 1
ATOM 892 C CA . CYS A 1 113 ? 25.155 -6.281 -38.662 1.00 52.03 113 CYS A CA 1
ATOM 893 C C . CYS A 1 113 ? 26.616 -6.723 -38.687 1.00 52.03 113 CYS A C 1
ATOM 895 O O . CYS A 1 113 ? 27.144 -6.996 -37.584 1.00 52.03 113 CYS A O 1
#

Mean predicted aligned error: 11.72 Å

Solvent-accessible surface area (backbone atoms only — not comparable to full-atom values): 7225 Å² total; per-residue (Å²): 137,85,94,73,84,74,75,77,75,79,72,68,62,51,36,91,89,76,70,36,65,58,89,47,85,79,32,68,67,56,52,53,48,45,59,56,52,53,51,55,50,54,50,42,72,77,33,80,86,59,54,60,54,74,40,73,70,47,78,57,56,47,53,50,51,34,61,75,67,72,49,62,92,77,46,43,78,43,66,40,35,39,37,37,53,80,48,97,96,41,71,49,78,42,57,86,60,50,47,69,49,70,69,80,72,75,73,79,76,80,78,84,124

Foldseek 3Di:
DDPPPPDPPPPLPQDPQARDSDCPCPNLLNVLCVVVLVVVLVVCVVVVPDQKDWAAQDPSNVVVVCVVVVADPPKDKDFTWIWGDPDNSDIDTDCPRIDTDHPPPPPDPPPDD

Sequence (113 aa):
MDDLLESVSESTRVCPDCGQTEHADTCPITVALRGESDADRAWFENHPMATEYFRELSSREEYLLRRLLDLPADAVPHGRVHVTQIEPGLRIRDWRAIGWYLPISASGGDRSC

pLDDT: mean 78.98, std 18.44, range [44.09, 98.12]

Organism: NCBI:txid1990687

Secondary structure (DSSP, 8-state):
---------------TTT--SS--TT-HHHHHHHHHHHHHHHHHHH-TT-SEEEEPPPHHHHHHHHHHTT--TTPEEES-EEEEEEETTEEEEE-TT-EEEPP----------

Nearest PDB structures (foldseek):
  6ylx-assembly1_N  TM=3.950E-01  e=4.524E+00  Saccharomyces cerevisiae
  8ipb-assembly1_HA  TM=3.915E-01  e=6.193E+00  Triticum aestivum

Radius of gyration: 20.43 Å; Cα contacts (8 Å, |Δi|>4): 102; chains: 1; bounding box: 43×34×79 Å